Protein AF-A0A136WH68-F1 (afdb_monomer)

Organism: NCBI:txid36847

Sequence (96 aa):
MRKYALSHFSFDNFKEMILQGDNSKDAQIRADKEGYIYLSQKFVGNQSLNDIKFRLPTLSGDLVGSLCADSNHMKSIYDLIIRNKDNTGYIDPEID

Radius of gyration: 12.17 Å; Cα contacts (8 Å, |Δi|>4): 146; chains: 1; bounding box: 27×29×29 Å

Nearest PDB structures (foldseek):
  6v93-assembly1_G  TM=4.685E-01  e=7.076E+00  Saccharomyces cerevisiae S288C
  3deg-assembly1_C  TM=4.406E-01  e=8.625E+00  Escherichia coli K-12
  5kzf-assembly1_B  TM=3.140E-01  e=4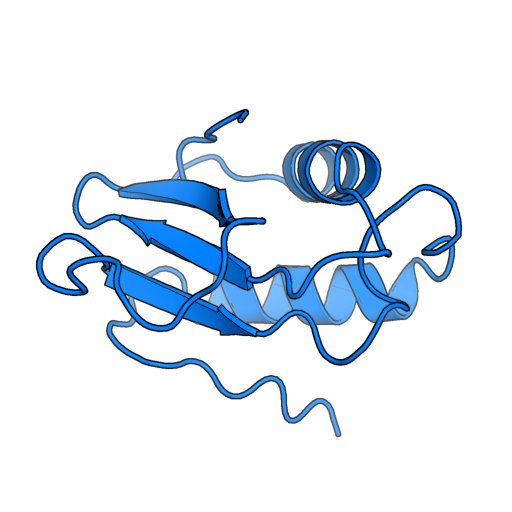.763E+00  Mycobacterium tuberculosis H37Ra

pLDDT: mean 75.7, std 13.25, range [42.28, 92.31]

Structure (mmCIF, N/CA/C/O backbone):
data_AF-A0A136WH68-F1
#
_entry.id   AF-A0A136WH68-F1
#
loop_
_atom_site.group_PDB
_atom_site.id
_atom_site.type_symbol
_atom_site.label_atom_id
_atom_site.label_alt_id
_atom_site.label_comp_id
_atom_site.label_asym_id
_atom_site.label_entity_id
_atom_site.label_seq_id
_atom_site.pdbx_PDB_ins_code
_atom_site.Cartn_x
_atom_site.Cartn_y
_atom_site.Cartn_z
_atom_site.occupancy
_atom_site.B_iso_or_equiv
_atom_site.auth_seq_id
_atom_site.auth_comp_id
_atom_site.auth_asym_id
_atom_site.auth_atom_id
_atom_site.pdbx_PDB_model_num
ATOM 1 N N . MET A 1 1 ? 9.960 -7.881 7.151 1.00 66.56 1 MET A N 1
ATOM 2 C CA . MET A 1 1 ? 8.877 -7.119 6.494 1.00 66.56 1 MET A CA 1
ATOM 3 C C . MET A 1 1 ? 8.552 -5.939 7.389 1.00 66.56 1 MET A C 1
ATOM 5 O O . MET A 1 1 ? 8.161 -6.173 8.527 1.00 66.56 1 MET A O 1
ATOM 9 N N . ARG A 1 2 ? 8.810 -4.708 6.935 1.00 79.00 2 ARG A N 1
ATOM 10 C CA . ARG A 1 2 ? 8.456 -3.501 7.694 1.00 79.00 2 ARG A CA 1
ATOM 11 C C . ARG A 1 2 ? 6.947 -3.273 7.621 1.00 79.00 2 ARG A C 1
ATOM 13 O O . ARG A 1 2 ? 6.340 -3.507 6.578 1.00 79.00 2 ARG A O 1
ATOM 20 N N . LYS A 1 3 ? 6.371 -2.847 8.741 1.00 88.12 3 LYS A N 1
ATOM 21 C CA . LYS A 1 3 ? 4.984 -2.401 8.864 1.00 88.12 3 LYS A CA 1
ATOM 22 C C . LYS A 1 3 ? 4.996 -0.933 9.275 1.00 88.12 3 LYS A C 1
ATOM 24 O O . LYS A 1 3 ? 5.849 -0.535 10.067 1.00 88.12 3 LYS A O 1
ATOM 29 N N . TYR A 1 4 ? 4.038 -0.166 8.781 1.00 91.50 4 TYR A N 1
ATOM 30 C CA . TYR A 1 4 ? 3.858 1.239 9.130 1.00 91.50 4 TYR A CA 1
ATOM 31 C C . TYR A 1 4 ? 2.446 1.452 9.660 1.00 91.50 4 TYR A C 1
ATOM 33 O O . TYR A 1 4 ? 1.513 0.805 9.194 1.00 91.50 4 TYR A O 1
ATOM 41 N N . ALA A 1 5 ? 2.271 2.353 10.625 1.00 92.06 5 ALA A N 1
ATOM 42 C CA . ALA A 1 5 ? 0.937 2.737 11.070 1.00 92.06 5 ALA A CA 1
ATOM 43 C C . ALA A 1 5 ? 0.231 3.513 9.948 1.00 92.06 5 ALA A C 1
ATOM 45 O O . ALA A 1 5 ? 0.711 4.567 9.531 1.00 92.06 5 ALA A O 1
ATOM 46 N N . LEU A 1 6 ? -0.914 3.014 9.479 1.00 89.81 6 LEU A N 1
ATOM 47 C CA . LEU A 1 6 ? -1.695 3.612 8.393 1.00 89.81 6 LEU A CA 1
ATOM 48 C C . LEU A 1 6 ? -2.168 5.032 8.740 1.00 89.81 6 LEU A C 1
ATOM 50 O O . LEU A 1 6 ? -2.238 5.892 7.869 1.00 89.81 6 LEU A O 1
ATOM 54 N N . SER A 1 7 ? -2.433 5.299 10.022 1.00 89.69 7 SER A N 1
ATOM 55 C CA . SER A 1 7 ? -2.839 6.617 10.528 1.00 89.69 7 SER A CA 1
ATOM 56 C C . SER A 1 7 ? -1.782 7.712 10.340 1.00 89.69 7 SER A C 1
ATOM 58 O O . SER A 1 7 ? -2.141 8.883 10.270 1.00 89.69 7 SER A O 1
ATOM 60 N N . HIS A 1 8 ? -0.505 7.336 10.224 1.00 90.00 8 HIS A N 1
ATOM 61 C CA . HIS A 1 8 ? 0.635 8.246 10.056 1.00 90.00 8 HIS A CA 1
ATOM 62 C C . HIS A 1 8 ? 1.485 7.862 8.834 1.00 90.00 8 HIS A C 1
ATOM 64 O O . HIS A 1 8 ? 2.685 8.141 8.773 1.00 90.00 8 HIS A O 1
ATOM 70 N N . PHE A 1 9 ? 0.888 7.157 7.870 1.00 91.50 9 PHE A N 1
ATOM 71 C CA . PHE A 1 9 ? 1.609 6.671 6.705 1.00 91.50 9 PHE A CA 1
ATOM 72 C C . PHE A 1 9 ? 1.888 7.822 5.738 1.00 91.50 9 PHE A C 1
ATOM 74 O O . PHE A 1 9 ? 0.961 8.419 5.200 1.00 91.50 9 PHE A O 1
ATOM 81 N N . SER A 1 10 ? 3.169 8.143 5.551 1.00 92.31 10 SER A N 1
ATOM 82 C CA . SER A 1 10 ? 3.641 9.207 4.667 1.00 92.31 10 SER A CA 1
ATOM 83 C C . SER A 1 10 ? 4.126 8.652 3.328 1.00 92.31 10 SER A C 1
ATOM 85 O O . SER A 1 10 ? 4.393 7.456 3.186 1.00 92.31 10 SER A O 1
ATOM 87 N N . PHE A 1 11 ? 4.308 9.538 2.349 1.00 89.50 11 PHE A N 1
ATOM 88 C CA . PHE A 1 11 ? 4.878 9.160 1.057 1.00 89.50 11 PHE A CA 1
ATOM 89 C C . PHE A 1 11 ? 6.320 8.641 1.177 1.00 89.50 11 PHE A C 1
ATOM 91 O O . PHE A 1 11 ? 6.704 7.730 0.450 1.00 89.50 11 PHE A O 1
ATOM 98 N N . ASP A 1 12 ? 7.108 9.150 2.127 1.00 89.25 12 ASP A N 1
ATOM 99 C CA . ASP A 1 12 ? 8.466 8.647 2.369 1.00 89.25 12 ASP A CA 1
ATOM 100 C C . ASP A 1 12 ? 8.447 7.237 2.970 1.00 89.25 12 ASP A C 1
ATOM 102 O O . ASP A 1 12 ? 9.182 6.365 2.508 1.00 89.25 12 ASP A O 1
ATOM 106 N N . ASN A 1 13 ? 7.530 6.964 3.908 1.00 90.06 13 ASN A N 1
ATOM 107 C CA . ASN A 1 13 ? 7.299 5.607 4.414 1.00 90.06 13 ASN A CA 1
ATOM 108 C C . ASN A 1 13 ? 6.894 4.656 3.278 1.00 90.06 13 ASN A C 1
ATOM 110 O O . ASN A 1 13 ? 7.351 3.515 3.228 1.00 90.06 13 ASN A O 1
ATOM 114 N N . PHE A 1 14 ? 6.059 5.130 2.349 1.00 87.94 14 PHE A N 1
ATOM 115 C CA . PHE A 1 14 ? 5.676 4.375 1.161 1.00 87.94 14 PHE A CA 1
ATOM 116 C C . PHE A 1 14 ? 6.873 4.080 0.253 1.00 87.94 14 PHE A C 1
ATOM 118 O O . PHE A 1 14 ? 7.088 2.921 -0.098 1.00 87.94 14 PHE A O 1
ATOM 125 N N . LYS A 1 15 ? 7.703 5.079 -0.064 1.00 84.06 15 LYS A N 1
ATOM 126 C CA . LYS A 1 15 ? 8.930 4.879 -0.850 1.00 84.06 15 LYS A CA 1
ATOM 127 C C . LYS A 1 15 ? 9.856 3.859 -0.207 1.00 84.06 15 LYS A C 1
ATOM 129 O O . LYS A 1 15 ? 10.284 2.927 -0.879 1.00 84.06 15 LYS A O 1
ATOM 134 N N . GLU A 1 16 ? 10.140 4.000 1.085 1.00 86.50 16 GLU A N 1
ATOM 135 C CA . GLU A 1 16 ? 10.971 3.035 1.808 1.00 86.50 16 GLU A CA 1
ATOM 136 C C . GLU A 1 16 ? 10.397 1.619 1.728 1.00 86.50 16 GLU A C 1
ATOM 138 O O . GLU A 1 16 ? 11.131 0.660 1.488 1.00 86.50 16 GLU A O 1
ATOM 143 N N . MET A 1 17 ? 9.082 1.486 1.915 1.00 86.44 17 MET A N 1
ATOM 144 C CA . MET A 1 17 ? 8.385 0.206 1.872 1.00 86.44 17 MET A CA 1
ATOM 145 C C . MET A 1 17 ? 8.520 -0.470 0.502 1.00 86.44 17 MET A C 1
ATOM 147 O O . MET A 1 17 ? 8.766 -1.675 0.439 1.00 86.44 17 MET A O 1
ATOM 151 N N . ILE A 1 18 ? 8.369 0.299 -0.576 1.00 81.62 18 ILE A N 1
ATOM 152 C CA . ILE A 1 18 ? 8.460 -0.181 -1.957 1.00 81.62 18 ILE A CA 1
ATOM 153 C C . ILE A 1 18 ? 9.901 -0.521 -2.356 1.00 81.62 18 ILE A C 1
ATOM 155 O O . ILE A 1 18 ? 10.141 -1.573 -2.954 1.00 81.62 18 ILE A O 1
ATOM 159 N N . LEU A 1 19 ? 10.869 0.317 -1.977 1.00 79.44 19 LEU A N 1
ATOM 160 C CA . LEU A 1 19 ? 12.293 0.103 -2.259 1.00 79.44 19 LEU A CA 1
ATOM 161 C C . LEU A 1 19 ? 12.853 -1.154 -1.579 1.00 79.44 19 LEU A C 1
ATOM 163 O O . LEU A 1 19 ? 13.818 -1.736 -2.064 1.00 79.44 19 LEU A O 1
ATOM 167 N N . GLN A 1 20 ? 12.256 -1.585 -0.464 1.00 77.38 20 GLN A N 1
AT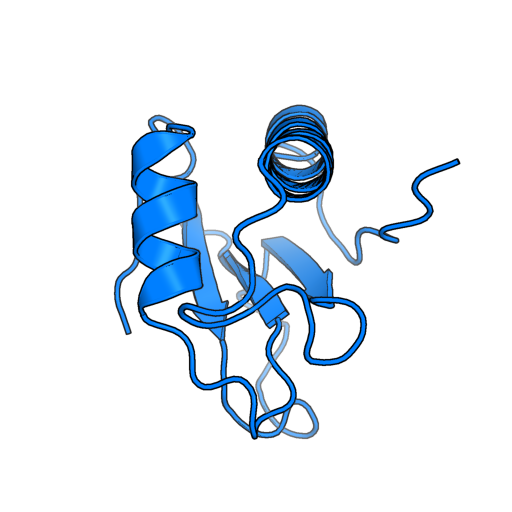OM 168 C CA . GLN A 1 20 ? 12.627 -2.821 0.234 1.00 77.38 20 GLN A CA 1
ATOM 169 C C . GLN A 1 20 ? 12.038 -4.090 -0.393 1.00 77.38 20 GLN A C 1
ATOM 171 O O . GLN A 1 20 ? 12.277 -5.192 0.115 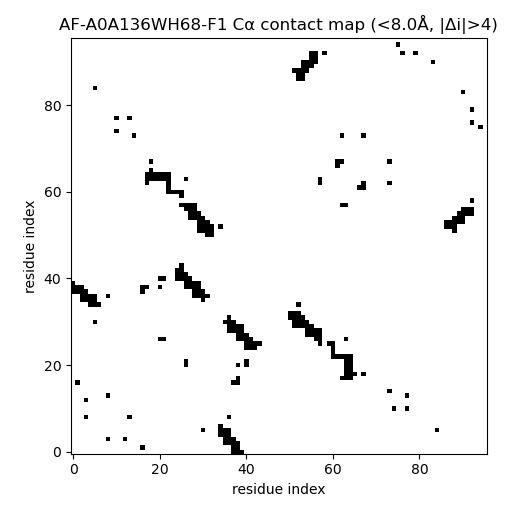1.00 77.38 20 GLN A O 1
ATOM 176 N N . GLY A 1 21 ? 11.217 -3.961 -1.432 1.00 73.44 21 GLY A N 1
ATOM 177 C CA . GLY A 1 21 ? 10.610 -5.113 -2.064 1.00 73.44 21 GLY A CA 1
ATOM 178 C C . GLY A 1 21 ? 11.462 -5.755 -3.150 1.00 73.44 21 GLY A C 1
ATOM 179 O O . GLY A 1 21 ? 12.278 -5.115 -3.806 1.00 73.44 21 GLY A O 1
ATOM 180 N N . ASP A 1 22 ? 11.249 -7.054 -3.313 1.00 70.69 22 ASP A N 1
ATOM 181 C CA . ASP A 1 22 ? 11.842 -7.904 -4.332 1.00 70.69 22 ASP A CA 1
ATOM 182 C C . ASP A 1 22 ? 10.890 -7.987 -5.529 1.00 70.69 22 ASP A C 1
ATOM 184 O O . ASP A 1 22 ? 9.780 -8.514 -5.422 1.00 70.69 22 ASP A O 1
ATOM 188 N N . ASN A 1 23 ? 11.329 -7.448 -6.663 1.00 68.31 23 ASN A N 1
ATOM 189 C CA . ASN A 1 23 ? 10.544 -7.363 -7.892 1.00 68.31 23 ASN A CA 1
ATOM 190 C C . ASN A 1 23 ? 10.403 -8.702 -8.632 1.00 68.31 23 ASN A C 1
ATOM 192 O O . ASN A 1 23 ? 9.629 -8.796 -9.580 1.00 68.31 23 ASN A O 1
ATOM 196 N N . SER A 1 24 ? 11.113 -9.746 -8.190 1.00 65.00 24 SER A N 1
ATOM 197 C CA . SER A 1 24 ? 10.980 -11.108 -8.721 1.00 65.00 24 SER A CA 1
ATOM 198 C C . SER A 1 24 ? 9.784 -11.877 -8.141 1.00 65.00 24 SER A C 1
ATOM 200 O O . SER A 1 24 ? 9.563 -13.038 -8.494 1.00 65.00 24 SER A O 1
ATOM 202 N N . LYS A 1 25 ? 9.017 -11.260 -7.230 1.00 67.50 25 LYS A N 1
ATOM 203 C CA . LYS A 1 25 ? 7.895 -11.878 -6.515 1.00 67.50 25 LYS A CA 1
ATOM 204 C C . LYS A 1 25 ? 6.590 -11.130 -6.773 1.00 67.50 25 LYS A C 1
ATOM 206 O O . LYS A 1 25 ? 6.579 -9.905 -6.842 1.00 67.50 25 LYS A O 1
ATOM 211 N N . ASP A 1 26 ? 5.480 -11.870 -6.787 1.00 72.19 26 ASP A N 1
ATOM 212 C CA . ASP A 1 26 ? 4.135 -11.287 -6.758 1.00 72.19 26 ASP A CA 1
ATOM 213 C C . ASP A 1 26 ? 3.924 -10.550 -5.434 1.00 72.19 26 ASP A C 1
ATOM 215 O O . ASP A 1 26 ? 3.632 -11.147 -4.387 1.00 72.19 26 ASP A O 1
ATOM 219 N N . ALA A 1 27 ? 4.118 -9.238 -5.472 1.00 7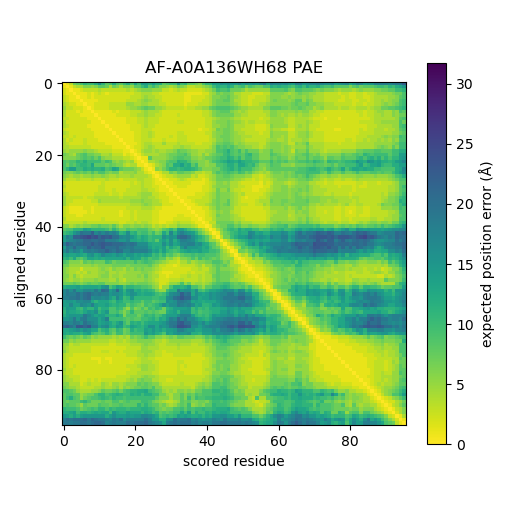6.50 27 ALA A N 1
ATOM 220 C CA . ALA A 1 27 ? 3.975 -8.386 -4.316 1.00 76.50 27 ALA A CA 1
ATOM 221 C C . ALA A 1 27 ? 2.563 -7.784 -4.227 1.00 76.50 27 ALA A C 1
ATOM 223 O O . ALA A 1 27 ? 1.814 -7.652 -5.196 1.00 76.50 27 ALA A O 1
ATOM 224 N N . GLN A 1 28 ? 2.161 -7.462 -3.003 1.00 80.44 28 GLN A N 1
ATOM 225 C CA . GLN A 1 28 ? 0.898 -6.802 -2.706 1.00 80.44 28 GLN A CA 1
ATOM 226 C C . GLN A 1 28 ? 1.087 -5.849 -1.544 1.00 80.44 28 GLN A C 1
ATOM 228 O O . GLN A 1 28 ? 1.649 -6.218 -0.511 1.00 80.44 28 GLN A O 1
ATOM 233 N N . ILE A 1 29 ? 0.536 -4.653 -1.665 1.00 85.44 29 ILE A N 1
ATOM 234 C CA . ILE A 1 29 ? 0.403 -3.748 -0.532 1.00 85.44 29 ILE A CA 1
ATOM 235 C C . ILE A 1 29 ? -0.842 -4.176 0.241 1.00 85.44 29 ILE A C 1
ATOM 237 O O . ILE A 1 29 ? -1.910 -4.397 -0.333 1.00 85.44 29 ILE A O 1
ATOM 241 N N . ARG A 1 30 ? -0.712 -4.339 1.553 1.00 87.56 30 ARG A N 1
ATOM 242 C CA . ARG A 1 30 ? -1.804 -4.777 2.424 1.00 87.56 30 ARG A CA 1
ATOM 243 C C . ARG A 1 30 ? -1.899 -3.881 3.632 1.00 87.56 30 ARG A C 1
ATOM 245 O O . ARG A 1 30 ? -0.870 -3.524 4.196 1.00 87.56 30 ARG A O 1
ATOM 252 N N . ALA A 1 31 ? -3.124 -3.602 4.053 1.00 89.19 31 ALA A N 1
ATOM 253 C CA . ALA A 1 31 ? -3.404 -3.082 5.377 1.00 89.19 31 ALA A CA 1
ATOM 254 C C . ALA A 1 31 ? -4.152 -4.126 6.203 1.00 89.19 31 ALA A C 1
ATOM 256 O O . ALA A 1 31 ? -5.084 -4.757 5.701 1.00 89.19 31 ALA A O 1
ATOM 257 N N . ASP A 1 32 ? -3.755 -4.312 7.457 1.00 89.44 32 ASP A N 1
ATOM 258 C CA . ASP A 1 32 ? -4.477 -5.148 8.414 1.00 89.44 32 ASP A CA 1
ATOM 259 C C . ASP A 1 32 ? -5.540 -4.349 9.187 1.00 89.44 32 ASP A C 1
ATOM 261 O O . ASP A 1 32 ? -5.592 -3.115 9.149 1.00 89.44 32 ASP A O 1
ATOM 265 N N . LYS A 1 33 ? -6.450 -5.069 9.850 1.00 87.00 33 LYS A N 1
ATOM 266 C CA . LYS A 1 33 ? -7.531 -4.476 10.657 1.00 87.00 33 LYS A CA 1
ATOM 267 C C . LYS A 1 33 ? -7.022 -3.725 11.890 1.00 87.00 33 LYS A C 1
ATOM 269 O O . LYS A 1 33 ? -7.746 -2.888 12.418 1.00 87.00 33 LYS A O 1
ATOM 274 N N . GLU A 1 34 ? -5.786 -3.989 12.309 1.00 88.69 34 GLU A N 1
ATOM 275 C CA . GLU A 1 34 ? -5.100 -3.264 13.384 1.00 88.69 34 GLU A CA 1
ATOM 276 C C . GLU A 1 34 ? -4.585 -1.891 12.921 1.00 88.69 34 GLU A C 1
ATOM 278 O O . GLU A 1 34 ? -4.169 -1.070 13.736 1.00 88.69 34 GLU A O 1
ATOM 283 N N . GLY A 1 35 ? -4.661 -1.604 11.617 1.00 89.69 35 GLY A N 1
ATOM 284 C CA . GLY A 1 35 ? -4.291 -0.315 11.052 1.00 89.69 35 GLY A CA 1
ATOM 285 C C . GLY A 1 35 ? -2.821 -0.227 10.659 1.00 89.69 35 GLY A C 1
ATOM 286 O O . GLY A 1 35 ? -2.286 0.880 10.602 1.00 89.69 35 GLY A O 1
ATOM 287 N N . TYR A 1 36 ? -2.163 -1.349 10.364 1.00 91.25 36 TYR A N 1
ATOM 288 C CA . TYR A 1 36 ? -0.814 -1.365 9.807 1.00 91.25 36 TYR A CA 1
ATOM 289 C C . TYR A 1 36 ? -0.813 -1.677 8.318 1.00 91.25 36 TYR A C 1
ATOM 291 O O . TYR A 1 36 ? -1.484 -2.603 7.872 1.00 91.25 36 TYR A O 1
ATOM 299 N N . ILE A 1 37 ? 0.012 -0.954 7.561 1.00 90.31 37 ILE A N 1
ATOM 300 C CA . ILE A 1 37 ? 0.262 -1.177 6.136 1.00 90.31 37 ILE A CA 1
ATOM 301 C C . ILE A 1 37 ? 1.655 -1.770 5.901 1.00 90.31 37 ILE A C 1
ATOM 303 O O . ILE A 1 37 ? 2.620 -1.412 6.583 1.00 90.31 37 ILE A O 1
ATOM 307 N N . TYR A 1 38 ? 1.758 -2.710 4.962 1.00 88.94 38 TYR A N 1
ATOM 308 C CA . TYR A 1 38 ? 2.997 -3.414 4.63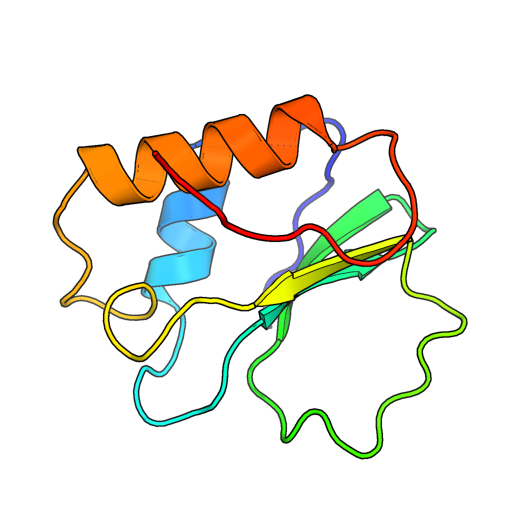9 1.00 88.94 38 TYR A CA 1
ATOM 309 C C . TYR A 1 38 ? 3.011 -3.976 3.215 1.00 88.94 38 TYR A C 1
ATOM 311 O O . TYR A 1 38 ? 1.967 -4.239 2.615 1.00 88.94 38 TYR A O 1
ATOM 319 N N . LEU A 1 39 ? 4.218 -4.223 2.700 1.00 86.12 39 LEU A N 1
ATOM 320 C CA . LEU A 1 39 ? 4.442 -4.917 1.432 1.00 86.12 39 LEU A CA 1
ATOM 321 C C . LEU A 1 39 ? 4.556 -6.429 1.663 1.00 86.12 39 LEU A C 1
ATOM 323 O O . LEU A 1 39 ? 5.559 -6.926 2.182 1.00 86.12 39 LEU A O 1
ATOM 327 N N . SER A 1 40 ? 3.523 -7.165 1.268 1.00 82.62 40 SER A N 1
ATOM 328 C CA . SER A 1 40 ? 3.495 -8.626 1.242 1.00 82.62 40 SER A CA 1
ATOM 329 C C . SER A 1 40 ? 4.171 -9.142 -0.021 1.00 82.62 40 SER A C 1
ATOM 331 O O . SER A 1 40 ? 3.751 -8.800 -1.114 1.00 82.62 40 SER A O 1
ATOM 333 N N . GLN A 1 41 ? 5.169 -10.012 0.128 1.00 74.00 41 GLN A N 1
ATOM 334 C CA . GLN A 1 41 ? 5.930 -10.601 -0.987 1.00 74.00 41 GLN A CA 1
ATOM 335 C C . GLN A 1 41 ? 5.880 -12.139 -0.982 1.00 74.00 41 GLN A C 1
ATOM 337 O O . GLN A 1 41 ? 6.756 -12.807 -1.521 1.00 74.00 41 GLN A O 1
ATOM 342 N N . LYS A 1 42 ? 4.912 -12.736 -0.277 1.00 66.94 42 LYS A N 1
ATOM 343 C CA . LYS A 1 42 ? 4.701 -14.192 -0.261 1.00 66.94 42 LYS A CA 1
ATOM 344 C C . LYS A 1 42 ? 3.596 -14.569 -1.245 1.00 66.94 42 LYS A C 1
ATOM 346 O O . LYS A 1 42 ? 2.607 -13.846 -1.331 1.00 66.94 42 LYS A O 1
ATOM 351 N N . PHE A 1 43 ? 3.751 -15.733 -1.889 1.00 55.78 43 P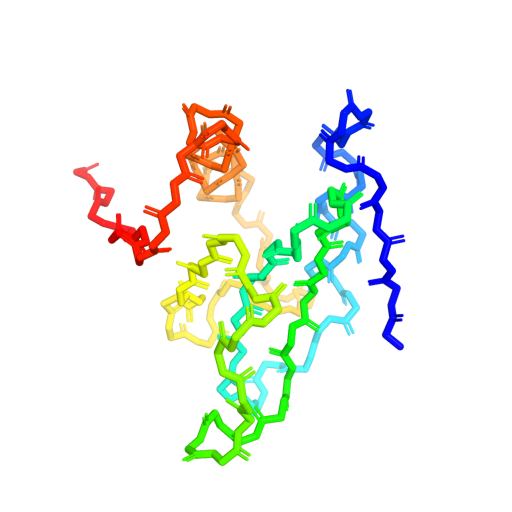HE A N 1
ATOM 352 C CA . PHE A 1 43 ? 2.743 -16.376 -2.742 1.00 55.78 43 PHE A CA 1
ATOM 353 C C . PHE A 1 43 ? 1.346 -16.243 -2.114 1.00 55.78 43 PHE A C 1
ATOM 355 O O . PHE A 1 43 ? 1.074 -16.751 -1.023 1.00 55.78 43 PHE A O 1
ATOM 362 N N . VAL A 1 44 ? 0.487 -15.492 -2.797 1.00 55.81 44 VAL A N 1
ATOM 363 C CA . VAL A 1 44 ? -0.752 -14.903 -2.264 1.00 55.81 44 VAL A CA 1
ATOM 364 C C . VAL A 1 44 ? -1.848 -15.949 -2.023 1.00 55.81 44 VAL A C 1
ATOM 366 O O . VAL A 1 44 ? -2.779 -15.699 -1.263 1.00 55.81 44 VAL A O 1
ATOM 369 N N . GLY A 1 45 ? -1.722 -17.139 -2.617 1.00 51.38 45 GLY A N 1
ATOM 370 C CA . GLY A 1 45 ? -2.791 -18.137 -2.676 1.00 51.38 45 GLY A CA 1
ATOM 371 C C . GLY A 1 45 ? -3.242 -18.744 -1.343 1.00 51.38 45 GLY A C 1
ATOM 372 O O . GLY A 1 45 ? -4.297 -19.363 -1.323 1.00 51.38 45 GLY A O 1
ATOM 373 N N . ASN A 1 46 ? -2.492 -18.588 -0.241 1.00 46.22 46 ASN A N 1
ATOM 374 C CA . ASN A 1 46 ? -2.763 -19.351 0.989 1.00 46.22 46 ASN A CA 1
ATOM 375 C C . ASN A 1 46 ? -2.683 -18.554 2.307 1.00 46.22 46 ASN A C 1
ATOM 377 O O . ASN A 1 46 ? -2.582 -19.148 3.379 1.00 46.22 46 ASN A O 1
ATOM 381 N N . GLN A 1 47 ? -2.695 -17.215 2.266 1.00 56.53 47 GLN A N 1
ATOM 382 C CA . GLN A 1 47 ? -2.764 -16.405 3.492 1.00 56.53 47 GLN A CA 1
ATOM 383 C C . GLN A 1 47 ? -4.202 -15.988 3.797 1.00 56.53 47 GLN A C 1
ATOM 385 O O . GLN A 1 47 ? -4.871 -15.384 2.961 1.00 56.53 47 GLN A O 1
ATOM 390 N N . SER A 1 48 ? -4.646 -16.301 5.019 1.00 57.75 48 SER A N 1
ATOM 391 C CA . SER A 1 48 ? -5.950 -15.911 5.559 1.00 57.75 48 SER A CA 1
ATOM 392 C C . SER A 1 48 ? -6.211 -14.417 5.346 1.00 57.75 48 SER A C 1
ATOM 394 O O . SER A 1 48 ? -5.414 -13.570 5.751 1.00 57.75 48 SER A O 1
ATOM 396 N N . LEU A 1 49 ? -7.339 -14.100 4.708 1.00 67.44 49 LEU A N 1
ATOM 397 C CA . LEU A 1 49 ? -7.793 -12.728 4.460 1.00 67.44 49 LEU A CA 1
ATOM 398 C C . LEU A 1 49 ? -8.552 -12.139 5.659 1.00 67.44 49 LEU A C 1
ATOM 400 O O . LEU A 1 49 ? -8.937 -10.974 5.622 1.00 67.44 49 LEU A O 1
ATOM 404 N N . ASN A 1 50 ? -8.766 -12.927 6.718 1.00 71.06 50 ASN A N 1
ATOM 405 C CA . ASN A 1 50 ? -9.620 -12.547 7.844 1.00 71.06 50 ASN A CA 1
ATOM 406 C C . ASN A 1 50 ? -9.090 -11.335 8.623 1.00 71.06 50 ASN A C 1
ATOM 408 O O . ASN A 1 50 ? -9.895 -10.587 9.176 1.00 71.06 50 ASN A O 1
ATOM 412 N N . ASP A 1 51 ? -7.777 -11.100 8.604 1.00 79.56 51 ASP A N 1
ATOM 413 C CA . ASP A 1 51 ? -7.126 -9.994 9.321 1.00 79.56 51 ASP A CA 1
ATOM 414 C C . ASP A 1 51 ? -6.765 -8.817 8.406 1.00 79.56 51 ASP A C 1
ATOM 416 O O . ASP A 1 51 ? -6.200 -7.819 8.851 1.00 79.56 51 ASP A O 1
ATOM 420 N N . ILE A 1 52 ? -7.103 -8.908 7.117 1.00 81.25 52 ILE A N 1
ATOM 421 C CA . ILE A 1 52 ? -6.809 -7.872 6.130 1.00 81.25 52 ILE A CA 1
ATOM 422 C C . ILE A 1 52 ? -7.975 -6.884 6.083 1.00 81.25 52 ILE A C 1
ATOM 424 O O . ILE A 1 5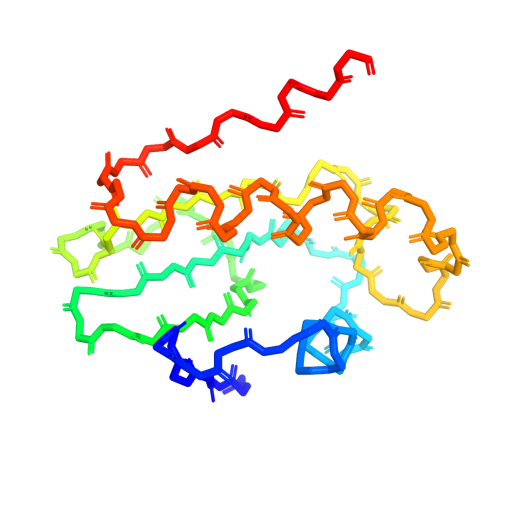2 ? -9.129 -7.266 5.890 1.00 81.25 52 ILE A O 1
ATOM 428 N N . LYS A 1 53 ? -7.657 -5.598 6.250 1.00 84.94 53 LYS A N 1
ATOM 429 C CA . LYS A 1 53 ? -8.578 -4.486 6.012 1.00 84.94 53 LYS A CA 1
ATOM 430 C C . LYS A 1 53 ? -8.727 -4.264 4.514 1.00 84.94 53 LYS A C 1
ATOM 432 O O . LYS A 1 53 ? -9.834 -4.366 3.998 1.00 84.94 53 LYS A O 1
ATOM 437 N N . PHE A 1 54 ? -7.619 -4.030 3.813 1.00 84.44 54 PHE A N 1
ATOM 438 C CA . PHE A 1 54 ? -7.611 -3.942 2.357 1.00 84.44 54 PHE A CA 1
ATOM 439 C C . PHE A 1 54 ? -6.328 -4.489 1.740 1.00 84.44 54 PHE A C 1
ATOM 441 O O . PHE A 1 54 ? -5.291 -4.613 2.401 1.00 84.44 54 PHE A O 1
ATOM 448 N N . ARG A 1 55 ? -6.395 -4.790 0.444 1.00 84.56 55 ARG A N 1
ATOM 449 C CA . ARG A 1 55 ? -5.235 -5.172 -0.366 1.00 84.56 55 ARG A CA 1
ATOM 450 C C . ARG A 1 55 ? -5.240 -4.442 -1.701 1.00 84.56 55 ARG A C 1
ATOM 452 O O . ARG A 1 55 ? -6.300 -4.262 -2.295 1.00 84.56 55 ARG A O 1
ATOM 459 N N . LEU A 1 56 ? -4.047 -4.102 -2.161 1.00 80.56 56 LEU A N 1
ATOM 460 C CA . LEU A 1 56 ? -3.772 -3.521 -3.464 1.00 80.56 56 LEU A CA 1
ATOM 461 C C . LEU A 1 56 ? -2.700 -4.392 -4.141 1.00 80.56 56 LEU A C 1
ATOM 463 O O . LEU A 1 56 ? -1.616 -4.568 -3.566 1.00 80.56 56 LEU A O 1
ATOM 467 N N . PRO A 1 57 ? -2.971 -4.985 -5.311 1.00 72.00 57 PRO A N 1
ATOM 468 C CA . PRO A 1 57 ? -1.927 -5.647 -6.073 1.00 72.00 57 PRO A CA 1
ATOM 469 C C . PRO A 1 57 ? -0.916 -4.600 -6.537 1.00 72.00 57 PRO A C 1
ATOM 471 O O . PRO A 1 57 ? -1.293 -3.539 -7.031 1.00 72.00 57 PRO A O 1
ATOM 474 N N . THR A 1 58 ? 0.375 -4.884 -6.374 1.00 68.44 58 THR A N 1
ATOM 475 C CA . THR A 1 58 ? 1.384 -4.107 -7.093 1.00 68.44 58 THR A CA 1
ATOM 476 C C . THR A 1 58 ? 1.346 -4.640 -8.515 1.00 68.44 58 THR A C 1
ATOM 478 O O . THR A 1 58 ? 1.819 -5.751 -8.755 1.00 68.44 58 THR A O 1
ATOM 481 N N . LEU A 1 59 ? 0.665 -3.928 -9.414 1.00 55.41 59 LEU A N 1
ATOM 482 C CA . LEU A 1 59 ? 0.613 -4.273 -10.831 1.00 55.41 59 LEU A CA 1
ATOM 483 C C . LEU A 1 59 ? 2.048 -4.548 -11.313 1.00 55.41 59 LEU A C 1
ATOM 485 O O . LEU A 1 59 ? 2.919 -3.696 -11.170 1.00 55.41 59 LEU A O 1
ATOM 489 N N . SER A 1 60 ? 2.280 -5.793 -11.740 1.00 51.41 60 SER A N 1
ATOM 490 C CA . SER A 1 60 ? 3.413 -6.279 -12.539 1.00 51.41 60 SER A CA 1
ATOM 491 C C . SER A 1 60 ? 4.769 -5.605 -12.306 1.00 51.41 60 SER A C 1
ATOM 493 O O . SER A 1 60 ? 5.000 -4.597 -12.943 1.00 51.41 60 SER A O 1
ATOM 495 N N . GLY A 1 61 ? 5.674 -6.183 -11.495 1.00 51.38 61 GLY A N 1
ATOM 496 C CA . GLY A 1 61 ? 7.156 -6.057 -11.583 1.00 51.38 61 GLY A CA 1
ATOM 497 C C . GLY A 1 61 ? 7.840 -4.670 -11.541 1.00 51.38 61 GLY A C 1
ATOM 498 O O . GLY A 1 61 ? 9.023 -4.588 -11.216 1.00 51.38 61 GLY A O 1
ATOM 499 N N . ASP A 1 62 ? 7.102 -3.596 -11.793 1.00 54.59 62 ASP A N 1
ATOM 500 C CA . ASP A 1 62 ? 7.532 -2.239 -12.132 1.00 54.59 62 ASP A CA 1
ATOM 501 C C . ASP A 1 62 ? 7.231 -1.273 -10.981 1.00 54.59 62 ASP A C 1
ATOM 503 O O . ASP A 1 62 ? 7.637 -0.112 -10.997 1.00 54.59 62 ASP A O 1
ATOM 507 N N . LEU A 1 63 ? 6.530 -1.767 -9.955 1.00 59.38 63 LEU A N 1
ATOM 508 C CA . LEU A 1 63 ? 6.119 -1.046 -8.752 1.00 59.38 63 LEU A CA 1
ATOM 509 C C . LEU A 1 63 ? 6.871 -1.464 -7.489 1.00 59.38 63 LEU A C 1
ATOM 511 O O . LEU A 1 63 ? 6.610 -0.900 -6.431 1.00 59.38 63 LEU A O 1
ATOM 515 N N . VAL A 1 64 ? 7.765 -2.452 -7.570 1.00 64.69 64 VAL A N 1
ATOM 516 C CA . VAL A 1 64 ? 8.568 -2.927 -6.442 1.00 64.69 64 VAL A CA 1
ATOM 517 C C . VAL A 1 64 ? 10.065 -2.922 -6.769 1.00 64.69 64 VAL A C 1
ATOM 519 O O . VAL A 1 64 ? 10.460 -3.308 -7.860 1.00 64.69 64 VAL A O 1
ATOM 522 N N . GLY A 1 65 ? 10.909 -2.512 -5.815 1.00 57.94 65 GLY A N 1
ATOM 523 C CA . GLY A 1 65 ? 12.369 -2.509 -5.963 1.00 57.94 65 GLY A CA 1
ATOM 524 C C . GLY A 1 65 ? 12.964 -1.194 -6.490 1.00 57.94 65 GLY A C 1
ATOM 525 O O . GLY A 1 65 ? 12.272 -0.212 -6.749 1.00 57.94 65 GLY A O 1
ATOM 526 N N . SER A 1 66 ? 14.293 -1.147 -6.614 1.00 55.41 66 SER A N 1
ATOM 527 C CA . SER A 1 66 ? 15.057 0.071 -6.946 1.00 55.41 66 SER A CA 1
ATOM 528 C C . SER A 1 66 ? 14.814 0.626 -8.355 1.00 55.41 66 SER A C 1
ATOM 530 O O . SER A 1 66 ? 15.190 1.764 -8.629 1.00 55.41 66 SER A O 1
ATOM 532 N N . LEU A 1 67 ? 14.189 -0.158 -9.239 1.00 53.41 67 LEU A N 1
ATOM 533 C CA . LEU A 1 67 ? 13.863 0.234 -10.612 1.00 53.41 67 LEU A CA 1
ATOM 534 C C . LEU A 1 67 ? 12.601 1.109 -10.710 1.00 53.41 67 LEU A C 1
ATOM 536 O O . LEU A 1 67 ? 12.371 1.722 -11.747 1.00 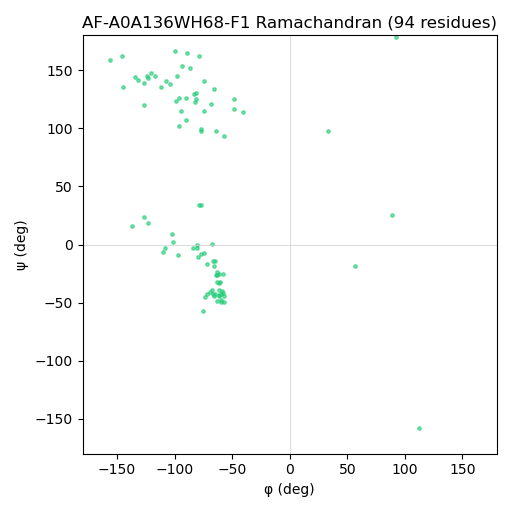53.41 67 LEU A O 1
ATOM 540 N N . CYS A 1 68 ? 11.825 1.247 -9.632 1.00 59.09 68 CYS A N 1
ATOM 541 C CA . CYS A 1 68 ? 10.543 1.963 -9.609 1.00 59.09 68 CYS A CA 1
ATOM 542 C C . CYS A 1 68 ? 10.677 3.491 -9.534 1.00 59.09 68 CYS A C 1
ATOM 544 O O . CYS A 1 68 ? 9.871 4.168 -8.902 1.00 59.09 68 CYS A O 1
ATOM 546 N N . ALA A 1 69 ? 11.710 4.054 -10.157 1.00 52.16 69 ALA A N 1
ATOM 547 C CA . ALA A 1 69 ? 12.087 5.460 -10.045 1.00 52.16 69 ALA A CA 1
ATOM 548 C C . ALA A 1 69 ? 11.082 6.458 -10.667 1.00 52.16 69 ALA A C 1
ATOM 550 O O . ALA A 1 69 ? 11.319 7.667 -10.590 1.00 52.16 69 ALA A O 1
ATOM 551 N N . ASP A 1 70 ? 9.961 6.004 -11.245 1.00 62.78 70 ASP A N 1
ATOM 552 C CA . ASP A 1 70 ? 8.897 6.915 -11.668 1.00 62.78 70 ASP A CA 1
ATOM 553 C C . ASP A 1 70 ? 8.074 7.393 -10.461 1.00 62.78 70 ASP A C 1
ATOM 555 O O . ASP A 1 70 ? 7.147 6.748 -9.958 1.00 62.78 70 ASP A O 1
ATOM 559 N N . SER A 1 71 ? 8.437 8.588 -9.999 1.00 66.88 71 SER A N 1
ATOM 560 C CA . SER A 1 71 ? 7.810 9.253 -8.860 1.00 66.88 71 SER A CA 1
ATOM 561 C C . SER A 1 71 ? 6.321 9.541 -9.073 1.00 66.88 71 SER A C 1
ATOM 563 O O . SER A 1 71 ? 5.593 9.632 -8.082 1.00 66.88 71 SER A O 1
ATOM 565 N N . ASN A 1 72 ? 5.852 9.674 -10.320 1.00 75.12 72 ASN A N 1
ATOM 566 C CA . ASN A 1 72 ? 4.443 9.954 -10.602 1.00 75.12 72 ASN A CA 1
ATOM 567 C C . ASN A 1 72 ? 3.583 8.715 -10.363 1.00 75.12 72 ASN A C 1
ATOM 569 O O . ASN A 1 72 ? 2.567 8.799 -9.675 1.00 75.12 72 ASN A O 1
ATOM 573 N N . HIS A 1 73 ? 4.032 7.556 -10.843 1.00 74.38 73 HIS A N 1
ATOM 574 C CA . HIS A 1 73 ? 3.316 6.300 -10.646 1.00 74.38 73 HIS A CA 1
ATOM 575 C C . HIS A 1 73 ? 3.268 5.906 -9.158 1.00 74.38 73 HIS A C 1
ATOM 577 O O . HIS A 1 73 ? 2.204 5.585 -8.624 1.00 74.38 73 HIS A O 1
ATOM 583 N N . MET A 1 74 ? 4.389 6.063 -8.439 1.00 78.19 74 MET A N 1
ATOM 584 C CA . MET A 1 74 ? 4.428 5.894 -6.980 1.00 78.19 74 MET A CA 1
ATOM 585 C C . MET A 1 74 ? 3.451 6.823 -6.255 1.00 78.19 74 MET A C 1
ATOM 587 O O . MET A 1 74 ? 2.795 6.412 -5.295 1.00 78.19 74 MET A O 1
ATOM 591 N N . LYS A 1 75 ? 3.357 8.082 -6.691 1.00 83.88 75 LYS A N 1
ATOM 592 C CA . LYS A 1 75 ? 2.455 9.059 -6.083 1.00 83.88 75 LYS A CA 1
ATOM 593 C C . LYS A 1 75 ? 0.990 8.691 -6.310 1.00 83.88 75 LYS A C 1
ATOM 595 O O . LYS A 1 75 ? 0.225 8.740 -5.354 1.00 83.88 75 LYS A O 1
ATOM 600 N N . SER A 1 76 ? 0.616 8.251 -7.511 1.00 81.75 76 SER A N 1
ATOM 601 C CA . SER A 1 76 ? -0.750 7.796 -7.802 1.00 81.75 76 SER A CA 1
ATOM 602 C C . SER A 1 76 ? -1.166 6.618 -6.917 1.00 81.75 76 SER A C 1
ATOM 604 O O . SER A 1 76 ? -2.262 6.625 -6.358 1.00 81.75 76 SER A O 1
ATOM 606 N N . ILE A 1 77 ? -0.273 5.646 -6.706 1.00 82.81 77 ILE A N 1
ATOM 607 C CA . ILE A 1 77 ? -0.526 4.513 -5.802 1.00 82.81 77 ILE A CA 1
ATOM 608 C C . ILE A 1 77 ? -0.65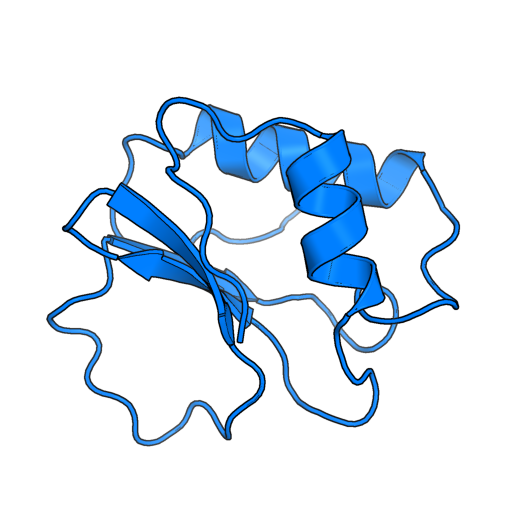6 4.976 -4.348 1.00 82.81 77 ILE A C 1
ATOM 610 O O . ILE A 1 77 ? -1.563 4.541 -3.636 1.00 82.81 77 ILE A O 1
ATOM 614 N N . TYR A 1 78 ? 0.225 5.866 -3.893 1.00 88.19 78 TYR A N 1
ATOM 615 C CA . TYR A 1 78 ? 0.131 6.429 -2.549 1.00 88.19 78 TYR A CA 1
ATOM 616 C C . TYR A 1 78 ? -1.192 7.177 -2.340 1.00 88.19 78 TYR A C 1
ATOM 618 O O . TYR A 1 78 ? -1.892 6.930 -1.357 1.00 88.19 78 TYR A O 1
ATOM 626 N N . ASP A 1 79 ? -1.578 8.034 -3.282 1.00 87.62 79 ASP A N 1
ATOM 627 C CA . ASP A 1 79 ? -2.834 8.777 -3.220 1.00 87.62 79 ASP A CA 1
ATOM 628 C C . ASP A 1 79 ? -4.037 7.822 -3.201 1.00 87.62 79 ASP A C 1
ATOM 630 O O . ASP A 1 79 ? -4.978 8.032 -2.432 1.00 87.62 79 ASP A O 1
ATOM 634 N N . LEU A 1 80 ? -3.991 6.729 -3.971 1.00 85.88 80 LEU A N 1
ATOM 635 C CA . LEU A 1 80 ? -5.010 5.680 -3.955 1.00 85.88 80 LEU A CA 1
ATOM 636 C C . LEU A 1 80 ? -5.114 4.999 -2.580 1.00 85.88 80 LEU A C 1
ATOM 638 O O . LEU A 1 80 ? -6.225 4.819 -2.075 1.00 85.88 80 LEU A O 1
ATOM 642 N N . ILE A 1 81 ? -3.984 4.673 -1.942 1.00 87.50 81 ILE A N 1
ATOM 643 C CA . ILE A 1 81 ? -3.941 4.105 -0.583 1.00 87.50 81 ILE A CA 1
ATOM 644 C C . ILE A 1 81 ? -4.580 5.066 0.416 1.00 87.50 81 ILE A C 1
ATOM 646 O O . ILE A 1 81 ? -5.431 4.657 1.203 1.00 87.50 81 ILE A O 1
ATOM 650 N N . ILE A 1 82 ? -4.191 6.342 0.397 1.00 90.38 82 ILE A N 1
ATOM 651 C CA . ILE A 1 82 ? -4.684 7.326 1.365 1.00 90.38 82 ILE A CA 1
ATOM 652 C C . ILE A 1 82 ? -6.175 7.607 1.166 1.00 90.38 82 ILE A C 1
ATOM 654 O O . ILE A 1 82 ? -6.902 7.698 2.156 1.00 90.38 82 ILE A O 1
ATOM 658 N N . ARG A 1 83 ? -6.657 7.677 -0.082 1.00 88.94 83 ARG A N 1
ATOM 659 C CA . ARG A 1 83 ? -8.093 7.814 -0.392 1.00 88.94 83 ARG A CA 1
ATOM 660 C C . ARG A 1 83 ? -8.916 6.629 0.109 1.00 88.94 83 ARG A C 1
ATOM 662 O O . ARG A 1 83 ? -10.057 6.811 0.513 1.00 88.94 83 ARG A O 1
ATOM 669 N N . ASN A 1 84 ? -8.334 5.431 0.106 1.00 85.38 84 ASN A N 1
ATOM 670 C CA . ASN A 1 84 ? -9.000 4.192 0.503 1.00 85.38 84 ASN A CA 1
ATOM 671 C C . ASN A 1 84 ? -8.612 3.708 1.907 1.00 85.38 84 ASN A C 1
ATOM 673 O O . ASN A 1 84 ? -8.991 2.603 2.292 1.00 85.38 84 ASN A O 1
ATOM 677 N N . LYS A 1 85 ? -7.883 4.503 2.699 1.00 83.44 85 LYS A N 1
ATOM 678 C CA . LYS A 1 85 ? -7.345 4.069 4.001 1.00 83.44 85 LYS A CA 1
ATOM 679 C C . LYS A 1 85 ? -8.428 3.604 4.980 1.00 83.44 85 LYS A C 1
ATOM 681 O O . LYS A 1 85 ? -8.153 2.797 5.868 1.00 83.44 85 LYS A O 1
ATOM 686 N N . ASP A 1 86 ? -9.650 4.103 4.809 1.00 84.12 86 ASP A N 1
ATOM 687 C CA . ASP A 1 86 ? -10.816 3.785 5.630 1.00 84.12 86 ASP A CA 1
ATOM 688 C C . ASP A 1 86 ? -11.716 2.705 5.013 1.00 84.12 86 ASP A C 1
ATOM 690 O O . ASP A 1 86 ? -12.566 2.150 5.707 1.00 84.12 86 ASP A O 1
ATOM 694 N N . ASN A 1 87 ? -11.462 2.324 3.759 1.00 80.75 87 ASN A N 1
ATOM 695 C CA . ASN A 1 87 ? -12.210 1.293 3.050 1.00 80.75 87 ASN A CA 1
ATOM 696 C C . ASN A 1 87 ? -11.773 -0.117 3.465 1.00 80.75 87 ASN A C 1
ATOM 698 O O . ASN A 1 87 ? -10.699 -0.333 4.037 1.00 80.75 87 ASN A O 1
ATOM 702 N N . THR A 1 88 ? -12.632 -1.091 3.165 1.00 77.00 88 THR A N 1
ATOM 703 C CA . THR A 1 88 ? -12.350 -2.516 3.365 1.00 77.00 88 THR A CA 1
ATOM 704 C C . THR A 1 88 ? -12.504 -3.273 2.050 1.00 77.00 88 THR A C 1
ATOM 706 O O . THR A 1 88 ? -13.391 -2.953 1.264 1.00 77.00 88 THR A O 1
ATOM 709 N N . GLY A 1 89 ? -11.652 -4.271 1.807 1.00 78.62 89 GLY A N 1
ATOM 710 C CA . GLY A 1 89 ? -11.726 -5.138 0.628 1.00 78.62 89 GLY A CA 1
ATOM 711 C C . GLY A 1 89 ? -10.575 -4.984 -0.371 1.00 78.62 89 GLY A C 1
ATOM 712 O O . GLY A 1 89 ? -9.454 -4.609 -0.030 1.00 78.62 89 GLY A O 1
ATOM 713 N N . TYR A 1 90 ? -10.828 -5.379 -1.614 1.00 74.31 90 TYR A N 1
ATOM 714 C CA . TYR A 1 90 ? -9.867 -5.249 -2.707 1.00 74.31 90 TYR A CA 1
ATOM 715 C C . TYR A 1 90 ? -9.942 -3.835 -3.284 1.00 74.31 90 TYR A C 1
ATOM 717 O O . TYR A 1 90 ? -11.034 -3.363 -3.590 1.00 74.31 90 TYR A O 1
ATOM 725 N N . ILE A 1 91 ? -8.792 -3.179 -3.418 1.00 75.94 91 ILE A N 1
ATOM 726 C CA . ILE A 1 91 ? -8.675 -1.919 -4.148 1.00 75.94 91 ILE A CA 1
ATOM 727 C C . ILE A 1 91 ? -8.147 -2.279 -5.532 1.00 75.94 91 ILE A C 1
ATOM 729 O O . ILE A 1 91 ? -7.102 -2.925 -5.634 1.00 75.94 91 ILE A O 1
ATOM 733 N N . ASP A 1 92 ? -8.878 -1.887 -6.570 1.00 69.12 92 ASP A N 1
ATOM 734 C CA . ASP A 1 92 ? -8.402 -2.014 -7.941 1.00 69.12 92 ASP A CA 1
ATOM 735 C C . ASP A 1 92 ? -7.486 -0.826 -8.269 1.00 69.12 92 ASP A C 1
ATOM 737 O O . ASP A 1 92 ? -7.906 0.321 -8.092 1.00 69.12 92 ASP A O 1
ATOM 741 N N . PRO A 1 93 ? -6.231 -1.055 -8.680 1.00 63.62 93 PRO A N 1
ATOM 742 C CA . PRO A 1 93 ? -5.333 -0.003 -9.132 1.00 63.62 93 PRO A CA 1
ATOM 743 C C . PRO A 1 93 ? -5.635 0.478 -10.561 1.00 63.62 93 PRO A C 1
ATOM 745 O O . PRO A 1 93 ? -4.686 0.836 -11.249 1.00 63.62 93 PRO A O 1
ATOM 748 N N . GLU A 1 94 ? -6.894 0.509 -11.025 1.00 57.72 94 GLU A N 1
ATOM 749 C CA . GLU A 1 94 ? -7.260 1.235 -12.254 1.00 57.72 94 GLU A CA 1
ATOM 750 C C . GLU A 1 94 ? -6.851 2.710 -12.092 1.00 57.72 94 GLU A C 1
ATOM 752 O O . GLU A 1 94 ? -7.533 3.531 -11.477 1.00 57.72 94 GLU A O 1
ATOM 757 N N . ILE A 1 95 ? -5.644 3.010 -12.562 1.00 53.53 95 ILE A N 1
ATOM 758 C CA . ILE A 1 95 ? -5.088 4.344 -12.696 1.00 53.53 95 ILE A CA 1
ATOM 759 C C . ILE A 1 95 ? -5.365 4.702 -14.154 1.00 53.53 95 ILE A C 1
ATOM 761 O O . ILE A 1 95 ? -4.695 4.163 -15.035 1.00 53.53 95 ILE A O 1
ATOM 765 N N . ASP A 1 96 ? -6.389 5.528 -14.381 1.00 42.28 96 ASP A N 1
ATOM 766 C CA . ASP A 1 96 ? -6.654 6.173 -15.679 1.00 42.28 96 ASP A CA 1
ATOM 767 C C . ASP A 1 96 ? -5.414 6.910 -16.220 1.00 42.28 96 ASP A C 1
ATOM 769 O O . ASP A 1 96 ? -4.703 7.565 -15.412 1.00 42.28 96 ASP A O 1
#

Mean predicted aligned error: 7.26 Å

Secondary structure (DSSP, 8-state):
--EEEGGG--HHHHHHHHHTS-TTS--EEEEETTSEEEEE-S-GGGS-STTEEEEEE--TTSSSSTT---HHHHHHHHHHHHHTTT--EEPP----

Solvent-accessible surface area (backbone atoms only — not comparable to full-atom values): 5683 Å² total; per-residue (Å²): 128,74,72,41,52,53,93,75,62,45,72,65,59,47,50,55,50,31,49,72,37,63,42,94,40,72,36,28,42,35,28,32,70,90,41,36,33,34,63,44,65,57,82,71,92,78,65,83,62,87,57,49,27,30,40,33,68,48,68,72,63,60,61,29,17,84,81,38,73,53,64,66,63,55,45,54,53,49,52,51,48,63,75,43,67,86,51,74,46,82,50,79,80,84,73,131

Foldseek 3Di:
DDKDQQVPDDLVNLVVQQQPDDLVAFWKWWAFPVRIIHIDRDDPPDDDCPGTQEIEGPPHSQRHHPNVPPPVLSVLVVVQCNVCSVHGYYDYSPDD